Protein AF-A0A961CDL3-F1 (afdb_monomer_lite)

Foldseek 3Di:
DAEAEDQCVPVADDQKDKGFGPDPPDQDDQQDKYWYDHDPDDIFIWGFHDAPPNRRITMTGTPDPDD

Sequence (67 aa):
MTTIEIDYSRYGRSQRITVPLFVRERVVEVGERVRVVGDDVPERTARVTAL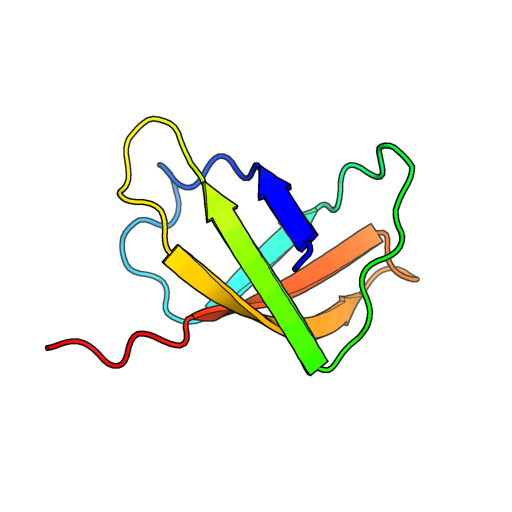LDGGRKAVLEFDDRAE

pLDDT: mean 71.32, std 11.88, range [40.88, 88.38]

Radius of gyration: 11.07 Å; chains: 1; bounding box: 25×22×34 Å

Secondary structure (DSSP, 8-state):
-EEEE---TT-TT-SEEEEE---SS----TT-EEEEEETTEEEEEEEEEEEETTTTEEEEEES----

Structure (mmCIF, N/CA/C/O backbone):
data_AF-A0A961CDL3-F1
#
_entry.id   AF-A0A961CDL3-F1
#
loop_
_atom_site.group_PDB
_atom_site.id
_atom_site.type_symbol
_atom_site.label_atom_id
_atom_site.label_alt_id
_atom_site.label_comp_id
_atom_site.label_asym_id
_atom_site.label_entity_id
_atom_site.label_seq_id
_atom_site.pdbx_PDB_ins_code
_atom_site.Cartn_x
_atom_site.Cartn_y
_atom_site.Cartn_z
_atom_site.occupancy
_atom_site.B_iso_or_equiv
_atom_site.auth_seq_id
_atom_site.auth_comp_id
_atom_site.auth_asym_id
_atom_site.auth_atom_id
_atom_site.pdbx_PDB_model_num
ATOM 1 N N . MET A 1 1 ? 0.562 14.407 -4.104 1.00 58.91 1 MET A N 1
ATOM 2 C CA . MET A 1 1 ? 0.883 13.005 -4.433 1.00 58.91 1 MET A CA 1
ATOM 3 C C . MET A 1 1 ? 1.918 12.540 -3.426 1.00 58.91 1 MET A C 1
ATOM 5 O O . MET A 1 1 ? 2.871 13.279 -3.207 1.00 58.91 1 MET A O 1
ATOM 9 N N . THR A 1 2 ? 1.677 11.421 -2.747 1.00 64.12 2 THR A N 1
ATOM 10 C CA . THR A 1 2 ? 2.553 10.916 -1.678 1.00 64.12 2 THR A CA 1
ATOM 11 C C . THR A 1 2 ? 3.533 9.905 -2.262 1.00 64.12 2 THR A C 1
ATOM 13 O O . THR A 1 2 ? 3.149 9.059 -3.069 1.00 64.12 2 THR A O 1
ATOM 16 N N . THR A 1 3 ? 4.805 10.006 -1.889 1.00 63.94 3 THR A N 1
ATOM 17 C CA . THR A 1 3 ? 5.848 9.066 -2.320 1.00 63.94 3 THR A CA 1
ATOM 18 C C . THR A 1 3 ? 6.136 8.114 -1.169 1.00 63.94 3 THR A C 1
ATOM 20 O O . THR A 1 3 ? 6.385 8.570 -0.056 1.00 63.94 3 THR A O 1
ATOM 23 N N . ILE A 1 4 ? 6.074 6.808 -1.429 1.00 65.19 4 ILE A N 1
ATOM 24 C CA . ILE A 1 4 ? 6.469 5.769 -0.481 1.00 65.19 4 ILE A CA 1
ATOM 25 C C . ILE A 1 4 ? 7.679 5.051 -1.072 1.00 65.19 4 ILE A C 1
ATOM 27 O O . ILE A 1 4 ? 7.606 4.468 -2.154 1.00 65.19 4 ILE A O 1
ATOM 31 N N . GLU A 1 5 ? 8.788 5.083 -0.344 1.00 60.34 5 GLU A N 1
ATOM 32 C CA . GLU A 1 5 ? 10.000 4.354 -0.706 1.00 60.34 5 GLU A CA 1
ATOM 33 C C . GLU A 1 5 ? 9.886 2.917 -0.202 1.00 60.34 5 GLU A C 1
ATOM 35 O O . GLU A 1 5 ? 9.628 2.673 0.980 1.00 60.34 5 GLU A O 1
ATOM 40 N N . ILE A 1 6 ? 9.999 1.957 -1.117 1.00 63.22 6 ILE A N 1
ATOM 41 C CA . ILE A 1 6 ? 9.806 0.540 -0.829 1.00 63.22 6 ILE A CA 1
ATOM 42 C C . ILE A 1 6 ? 10.893 -0.223 -1.566 1.00 63.22 6 ILE A C 1
ATOM 44 O O . ILE A 1 6 ? 10.984 -0.146 -2.786 1.00 63.22 6 ILE A O 1
ATOM 48 N N . ASP A 1 7 ? 11.658 -1.032 -0.838 1.00 60.53 7 ASP A N 1
ATOM 49 C CA . ASP A 1 7 ? 12.597 -1.987 -1.428 1.00 60.53 7 ASP A CA 1
ATOM 50 C C . ASP A 1 7 ? 11.822 -3.014 -2.277 1.00 60.53 7 ASP A C 1
ATOM 52 O O . ASP A 1 7 ? 11.252 -3.996 -1.787 1.00 60.53 7 ASP A O 1
ATOM 56 N N . TYR A 1 8 ? 11.693 -2.699 -3.566 1.00 56.44 8 TYR A N 1
ATOM 57 C CA . TYR A 1 8 ? 10.844 -3.414 -4.513 1.00 56.44 8 TYR A CA 1
ATOM 58 C C . TYR A 1 8 ? 11.621 -4.480 -5.302 1.00 56.44 8 TYR A C 1
ATOM 60 O O . TYR A 1 8 ? 11.015 -5.277 -6.023 1.00 56.44 8 TYR A O 1
ATOM 68 N N . SER A 1 9 ? 12.940 -4.588 -5.090 1.00 56.34 9 SER A N 1
ATOM 69 C CA . SER A 1 9 ? 13.815 -5.593 -5.710 1.00 56.34 9 SER A CA 1
ATOM 70 C C . SER A 1 9 ? 13.335 -7.035 -5.455 1.00 56.34 9 SER A C 1
ATOM 72 O O . SER A 1 9 ? 13.589 -7.928 -6.260 1.00 56.34 9 SER A O 1
ATOM 74 N N . ARG A 1 10 ? 12.547 -7.280 -4.392 1.00 58.59 10 ARG A N 1
ATOM 75 C CA . ARG A 1 10 ? 11.940 -8.598 -4.089 1.00 58.59 10 ARG A CA 1
ATOM 76 C C . ARG A 1 10 ? 10.599 -8.884 -4.771 1.00 58.59 10 ARG A C 1
ATOM 78 O O . ARG A 1 10 ? 10.154 -10.029 -4.757 1.00 58.59 10 ARG A O 1
ATOM 85 N N . TYR A 1 11 ? 9.937 -7.878 -5.341 1.00 60.91 11 TYR A N 1
ATOM 86 C CA . TYR A 1 11 ? 8.544 -7.969 -5.801 1.00 60.91 11 TYR A CA 1
ATOM 87 C C . TYR A 1 11 ? 8.388 -7.754 -7.308 1.00 60.91 11 TYR A C 1
ATOM 89 O O . TYR A 1 11 ? 7.265 -7.562 -7.765 1.00 60.91 11 TYR A O 1
ATOM 97 N N . GLY A 1 12 ? 9.489 -7.809 -8.072 1.00 55.25 12 GLY A N 1
ATOM 98 C CA . GLY A 1 12 ? 9.676 -7.316 -9.448 1.00 55.25 12 GLY A CA 1
ATOM 99 C C . GLY A 1 12 ? 8.649 -7.659 -10.544 1.00 55.25 12 GLY A C 1
ATOM 100 O O . GLY A 1 12 ? 8.835 -7.221 -11.673 1.00 55.25 12 GLY A O 1
ATOM 101 N N . ARG A 1 13 ? 7.563 -8.397 -10.262 1.00 61.53 13 ARG A N 1
ATOM 102 C CA . ARG A 1 13 ? 6.411 -8.618 -11.168 1.00 61.53 13 ARG A CA 1
ATOM 103 C C . ARG A 1 13 ? 5.034 -8.640 -10.488 1.00 61.53 13 ARG A C 1
ATOM 105 O O . ARG A 1 13 ? 4.034 -8.917 -11.145 1.00 61.53 13 ARG A O 1
ATOM 112 N N . SER A 1 14 ? 4.945 -8.385 -9.187 1.00 65.69 14 SER A N 1
ATOM 113 C CA . SER A 1 14 ? 3.681 -8.474 -8.458 1.00 65.69 14 SER A CA 1
ATOM 114 C C . SER A 1 14 ? 2.744 -7.328 -8.841 1.00 65.69 14 SER A C 1
ATOM 116 O O . SER A 1 14 ? 3.122 -6.164 -8.791 1.00 65.69 14 SER A O 1
ATOM 118 N N . GLN A 1 15 ? 1.499 -7.647 -9.197 1.00 70.31 15 GLN A N 1
ATOM 119 C CA . GLN A 1 15 ? 0.449 -6.637 -9.412 1.00 70.31 15 GLN A CA 1
ATOM 120 C C . GLN A 1 15 ? -0.098 -6.087 -8.089 1.00 70.31 15 GLN A C 1
ATOM 122 O O . GLN A 1 15 ? -0.638 -4.983 -8.040 1.00 70.31 15 GLN A O 1
ATOM 127 N N . ARG A 1 16 ? 0.076 -6.857 -7.010 1.00 74.56 16 ARG A N 1
ATOM 128 C CA . ARG A 1 16 ? -0.384 -6.533 -5.666 1.00 74.56 16 ARG A CA 1
ATOM 129 C C . ARG A 1 16 ? 0.689 -6.881 -4.647 1.00 74.56 16 ARG A C 1
ATOM 131 O O . ARG A 1 16 ? 1.208 -7.996 -4.659 1.00 74.56 16 ARG A O 1
ATOM 138 N N . ILE A 1 17 ? 1.002 -5.943 -3.760 1.00 74.06 17 ILE A N 1
ATOM 139 C CA . ILE A 1 17 ? 1.992 -6.131 -2.695 1.00 74.06 17 ILE A CA 1
ATOM 140 C C . ILE A 1 17 ? 1.439 -5.653 -1.356 1.00 74.06 17 ILE A C 1
ATOM 142 O O . ILE A 1 17 ? 0.653 -4.708 -1.299 1.00 74.06 17 ILE A O 1
ATOM 146 N N . THR A 1 18 ? 1.878 -6.290 -0.275 1.00 75.38 18 THR A N 1
ATOM 147 C CA . THR A 1 18 ? 1.646 -5.804 1.087 1.00 75.38 18 THR A CA 1
ATOM 148 C C . THR A 1 18 ? 2.955 -5.256 1.613 1.00 75.38 18 THR A C 1
ATOM 150 O O . THR A 1 18 ? 3.939 -5.990 1.687 1.00 75.38 18 THR A O 1
ATOM 153 N N . VAL A 1 19 ? 2.968 -3.983 1.990 1.00 73.12 19 VAL A N 1
ATOM 154 C CA . VAL A 1 19 ? 4.192 -3.284 2.380 1.00 73.12 19 VAL A CA 1
ATOM 155 C C . VAL A 1 19 ? 4.058 -2.685 3.771 1.00 73.12 19 VAL A C 1
ATOM 157 O O . VAL A 1 19 ? 2.994 -2.157 4.109 1.00 73.12 19 VAL A O 1
ATOM 160 N N . PRO A 1 20 ? 5.105 -2.782 4.605 1.00 71.25 20 PRO A N 1
ATOM 161 C CA . PRO A 1 20 ? 5.151 -2.038 5.849 1.00 71.25 20 PRO A CA 1
ATOM 162 C C . PRO A 1 20 ? 5.272 -0.547 5.532 1.00 71.25 20 PRO A C 1
ATOM 164 O O . PRO A 1 20 ? 6.105 -0.133 4.729 1.00 71.25 20 PRO A O 1
ATOM 167 N N . LEU A 1 21 ? 4.439 0.261 6.174 1.00 69.62 21 LEU A N 1
ATOM 168 C CA . LEU A 1 21 ? 4.546 1.709 6.115 1.00 69.62 21 LEU A CA 1
ATOM 169 C C . LEU A 1 21 ? 5.529 2.137 7.201 1.00 69.62 21 LEU A C 1
ATOM 171 O O . LEU A 1 21 ? 5.200 2.140 8.388 1.00 69.62 21 LEU A O 1
ATOM 175 N N . PHE A 1 22 ? 6.753 2.480 6.807 1.00 63.03 22 PHE A N 1
ATOM 176 C CA . PHE A 1 22 ? 7.679 3.163 7.703 1.00 63.03 22 PHE A CA 1
ATOM 177 C C . PHE A 1 22 ? 7.237 4.621 7.788 1.00 63.03 22 PHE A C 1
ATOM 179 O O . PHE A 1 22 ? 7.603 5.452 6.962 1.00 63.03 22 PHE A O 1
ATOM 186 N N . VAL A 1 23 ? 6.360 4.901 8.751 1.00 53.97 23 VAL A N 1
ATOM 187 C CA . VAL A 1 23 ? 5.742 6.212 8.959 1.00 53.97 23 VAL A CA 1
ATOM 188 C C . VAL A 1 23 ? 6.815 7.223 9.372 1.00 53.97 23 VAL A C 1
ATOM 190 O O . VAL A 1 23 ? 7.064 7.443 10.554 1.00 53.97 23 VAL A O 1
ATOM 193 N N . ARG A 1 24 ? 7.471 7.853 8.397 1.00 51.19 24 ARG A N 1
ATOM 194 C CA . ARG A 1 24 ? 8.077 9.171 8.584 1.00 51.19 24 ARG A CA 1
ATOM 195 C C . ARG A 1 24 ? 7.012 10.196 8.193 1.00 51.19 24 ARG A C 1
ATOM 197 O O . ARG A 1 24 ? 6.775 10.470 7.024 1.00 51.19 24 ARG A O 1
ATOM 204 N N . GLU A 1 25 ? 6.292 10.658 9.213 1.00 49.56 25 GLU A N 1
ATOM 205 C CA . GLU A 1 25 ? 5.471 11.883 9.243 1.00 49.56 25 GLU A CA 1
ATOM 206 C C . GLU A 1 25 ? 4.161 11.951 8.437 1.00 49.56 25 GLU A C 1
ATOM 208 O O . GLU A 1 25 ? 3.392 12.886 8.663 1.00 49.56 25 GLU A O 1
ATOM 213 N N . ARG A 1 26 ? 3.814 10.981 7.578 1.00 60.34 26 ARG A N 1
ATOM 214 C CA . ARG A 1 26 ? 2.546 11.046 6.823 1.00 60.34 26 ARG A CA 1
ATOM 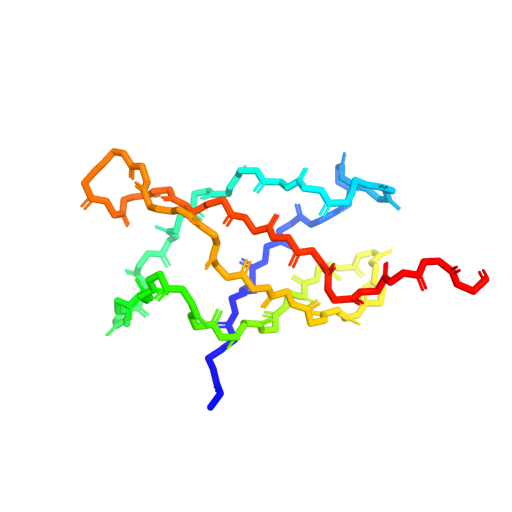215 C C . ARG A 1 26 ? 1.747 9.744 6.833 1.00 60.34 26 ARG A C 1
ATOM 217 O O . ARG A 1 26 ? 2.268 8.675 6.529 1.00 60.34 26 ARG A O 1
ATOM 224 N N . VAL A 1 27 ? 0.465 9.862 7.181 1.00 67.94 27 VAL A N 1
ATOM 225 C CA . VAL A 1 27 ? -0.528 8.782 7.118 1.00 67.94 27 VAL A CA 1
ATOM 226 C C . VAL A 1 27 ? -1.023 8.680 5.677 1.00 67.94 27 VAL A C 1
ATOM 228 O O . VAL A 1 27 ? -1.408 9.694 5.102 1.00 67.94 27 VAL A O 1
ATOM 231 N N . VAL A 1 28 ? -0.988 7.479 5.101 1.00 73.06 28 VAL A N 1
ATOM 232 C CA . VAL A 1 28 ? -1.606 7.188 3.799 1.00 73.06 28 VAL A CA 1
ATOM 233 C C . VAL A 1 28 ? -3.013 6.648 3.981 1.00 73.06 28 VAL A C 1
ATOM 235 O O . VAL A 1 28 ? -3.260 5.857 4.892 1.00 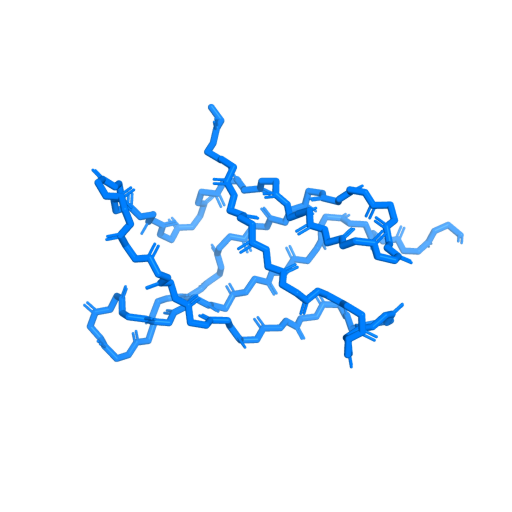73.06 28 VAL A O 1
ATOM 238 N N . GLU A 1 29 ? -3.917 7.044 3.091 1.00 81.75 29 GLU A N 1
ATOM 239 C CA . GLU A 1 29 ? -5.328 6.664 3.138 1.00 81.75 29 GLU A CA 1
ATOM 240 C C . GLU A 1 29 ? -5.692 5.618 2.076 1.00 81.75 29 GLU A C 1
ATOM 242 O O . GLU A 1 29 ? -5.069 5.507 1.017 1.00 81.75 29 GLU A O 1
ATOM 247 N N . VAL A 1 30 ? -6.742 4.834 2.339 1.00 85.31 30 VAL A N 1
ATOM 248 C CA . VAL A 1 30 ? -7.289 3.917 1.329 1.00 85.31 30 VAL A CA 1
ATOM 249 C C . VAL A 1 30 ? -7.838 4.725 0.155 1.00 85.31 30 VAL A C 1
ATOM 251 O O . VAL A 1 30 ? -8.587 5.681 0.326 1.00 85.31 30 VAL A O 1
ATOM 254 N N . GLY A 1 31 ? -7.484 4.310 -1.056 1.00 84.69 31 GLY A N 1
ATOM 255 C CA . GLY A 1 31 ? -7.838 4.978 -2.299 1.00 84.69 31 GLY A CA 1
ATOM 256 C C . GLY A 1 31 ? -6.806 6.002 -2.765 1.00 84.69 31 GLY A C 1
ATOM 257 O O . GLY A 1 31 ? -6.885 6.406 -3.928 1.00 84.69 31 GLY A O 1
ATOM 258 N N . GLU A 1 32 ? -5.839 6.367 -1.920 1.00 84.88 32 GLU A N 1
ATOM 259 C CA . GLU A 1 32 ? -4.757 7.287 -2.255 1.00 84.88 32 GLU A CA 1
ATOM 260 C C . GLU A 1 32 ? -3.807 6.685 -3.301 1.00 84.88 32 GLU A C 1
ATOM 262 O O . GLU A 1 32 ? -3.542 5.478 -3.321 1.00 84.88 32 GLU A O 1
ATOM 267 N N . ARG A 1 33 ? -3.292 7.546 -4.184 1.00 84.19 33 ARG A N 1
ATOM 268 C CA . ARG A 1 33 ? -2.247 7.196 -5.148 1.00 84.19 33 ARG A CA 1
ATOM 269 C C . ARG A 1 33 ? -0.874 7.490 -4.574 1.00 84.19 33 ARG A C 1
ATOM 271 O O . ARG A 1 33 ? -0.589 8.620 -4.169 1.00 84.19 33 ARG A O 1
ATOM 278 N N . VAL A 1 34 ? -0.023 6.478 -4.624 1.00 81.44 34 VAL A N 1
ATOM 279 C CA . VAL A 1 34 ? 1.338 6.507 -4.110 1.00 81.44 34 VAL A CA 1
ATOM 280 C C . VAL A 1 34 ? 2.327 6.206 -5.225 1.00 81.44 34 VAL A C 1
ATOM 282 O O . VAL A 1 34 ? 2.060 5.401 -6.119 1.00 81.44 34 VAL A O 1
ATOM 285 N N . ARG A 1 35 ? 3.483 6.863 -5.178 1.00 77.69 35 ARG A N 1
ATOM 286 C CA . ARG A 1 35 ? 4.626 6.501 -6.019 1.00 77.69 35 ARG A CA 1
ATOM 287 C C . ARG A 1 35 ? 5.479 5.505 -5.252 1.00 77.69 35 ARG A C 1
ATOM 289 O O . ARG A 1 35 ? 5.866 5.801 -4.125 1.00 77.69 35 ARG A O 1
ATOM 296 N N . VAL A 1 36 ? 5.732 4.356 -5.860 1.00 76.00 36 VAL A N 1
ATOM 297 C CA . VAL A 1 36 ? 6.606 3.302 -5.352 1.00 76.00 36 VAL A CA 1
ATOM 298 C C . VAL A 1 36 ? 7.945 3.434 -6.061 1.00 76.00 36 VAL A C 1
ATOM 300 O O . VAL A 1 36 ? 7.998 3.387 -7.291 1.00 76.00 36 VAL A O 1
ATOM 303 N N . VAL A 1 37 ? 9.009 3.612 -5.287 1.00 72.31 37 VAL A N 1
ATOM 304 C CA . VAL A 1 37 ? 10.391 3.684 -5.777 1.00 72.31 37 VAL A CA 1
ATOM 305 C C . VAL A 1 37 ? 11.218 2.611 -5.079 1.00 72.31 37 VAL A C 1
ATOM 307 O O . VAL A 1 37 ? 11.034 2.408 -3.881 1.00 72.31 37 VAL A O 1
ATOM 310 N N . GLY A 1 38 ? 12.092 1.935 -5.822 1.00 69.38 38 GLY A N 1
ATOM 311 C CA . GLY A 1 38 ? 13.046 0.957 -5.301 1.00 69.38 38 GLY A CA 1
ATOM 312 C C . GLY A 1 38 ? 14.336 0.992 -6.119 1.00 69.38 38 GLY A C 1
ATOM 313 O O . GLY A 1 38 ? 14.299 1.392 -7.279 1.00 69.38 38 GLY A O 1
ATOM 314 N N . ASP A 1 39 ? 15.457 0.594 -5.520 1.00 66.94 39 ASP A N 1
ATOM 315 C CA . ASP A 1 39 ? 16.794 0.754 -6.112 1.00 66.94 39 ASP A CA 1
ATOM 316 C C . ASP A 1 39 ? 16.972 0.058 -7.475 1.00 66.94 39 ASP A C 1
ATOM 318 O O . ASP A 1 39 ? 17.570 0.635 -8.381 1.00 66.94 39 ASP A O 1
ATOM 322 N N . ASP A 1 40 ? 16.417 -1.147 -7.654 1.00 66.31 40 ASP A N 1
ATOM 323 C CA . ASP A 1 40 ? 16.623 -1.964 -8.866 1.00 66.31 40 ASP A CA 1
ATOM 324 C C . ASP A 1 40 ? 15.423 -1.997 -9.825 1.00 66.31 40 ASP A C 1
ATOM 326 O O . ASP A 1 40 ? 15.377 -2.814 -10.750 1.00 66.31 40 ASP A O 1
ATOM 330 N N . VAL A 1 41 ? 14.409 -1.157 -9.608 1.00 61.81 41 VAL A N 1
ATOM 331 C CA . VAL A 1 41 ? 13.201 -1.152 -10.442 1.00 61.81 41 VAL A CA 1
ATOM 332 C C . VAL A 1 41 ? 12.799 0.255 -10.861 1.00 61.81 41 VAL A C 1
ATOM 334 O O . VAL A 1 41 ? 12.985 1.208 -10.105 1.00 61.81 41 VAL A O 1
ATOM 337 N N . PRO A 1 42 ? 12.199 0.411 -12.054 1.00 70.81 42 PRO A N 1
ATOM 338 C CA . PRO A 1 42 ? 11.598 1.678 -12.420 1.00 70.81 42 PRO A CA 1
ATOM 339 C C . PRO A 1 42 ? 10.520 2.047 -11.403 1.00 70.81 42 PRO A C 1
ATOM 341 O O . PRO A 1 42 ? 9.776 1.200 -10.903 1.00 70.81 42 PRO A O 1
ATOM 344 N N . GLU A 1 43 ? 10.445 3.337 -11.113 1.00 77.00 43 GLU A N 1
ATOM 345 C CA . GLU A 1 43 ? 9.369 3.915 -10.328 1.00 77.00 43 GLU A CA 1
ATOM 346 C C . GLU A 1 43 ? 8.001 3.573 -10.928 1.00 77.00 43 GLU A C 1
ATOM 348 O O . GLU A 1 43 ? 7.796 3.620 -12.141 1.00 77.00 43 GLU A O 1
ATOM 353 N N . ARG A 1 44 ? 7.039 3.231 -10.071 1.00 78.50 44 ARG A N 1
ATOM 354 C CA . ARG A 1 44 ? 5.679 2.892 -10.505 1.00 78.50 44 ARG A CA 1
ATOM 355 C C . ARG A 1 44 ? 4.652 3.605 -9.654 1.00 78.50 44 ARG A C 1
ATOM 357 O O . ARG A 1 44 ? 4.873 3.888 -8.478 1.00 78.50 44 ARG A O 1
ATOM 364 N N . THR A 1 45 ? 3.499 3.871 -10.252 1.00 84.00 45 THR A N 1
ATOM 365 C CA . THR A 1 45 ? 2.350 4.390 -9.511 1.00 84.00 45 THR A CA 1
ATOM 366 C C . THR A 1 45 ? 1.490 3.224 -9.041 1.00 84.00 45 THR A C 1
ATOM 368 O O . THR A 1 45 ? 1.227 2.284 -9.794 1.00 84.00 45 THR A O 1
ATOM 371 N N . ALA A 1 46 ? 1.069 3.280 -7.783 1.00 85.31 46 ALA A N 1
ATOM 372 C CA . ALA A 1 46 ? 0.172 2.310 -7.187 1.00 85.31 46 ALA A CA 1
ATOM 373 C C . ALA A 1 46 ? -0.938 3.009 -6.405 1.00 85.31 46 ALA A C 1
ATOM 375 O O . ALA A 1 46 ? -0.808 4.155 -5.969 1.00 85.31 46 ALA A O 1
ATOM 376 N N . ARG A 1 47 ? -2.031 2.290 -6.183 1.00 88.38 47 ARG A N 1
ATOM 377 C CA . ARG A 1 47 ? -3.148 2.719 -5.355 1.00 88.38 47 ARG A CA 1
ATOM 378 C C . ARG A 1 47 ? -3.199 1.909 -4.071 1.00 88.38 47 ARG A C 1
ATOM 380 O O . ARG A 1 47 ? -3.093 0.6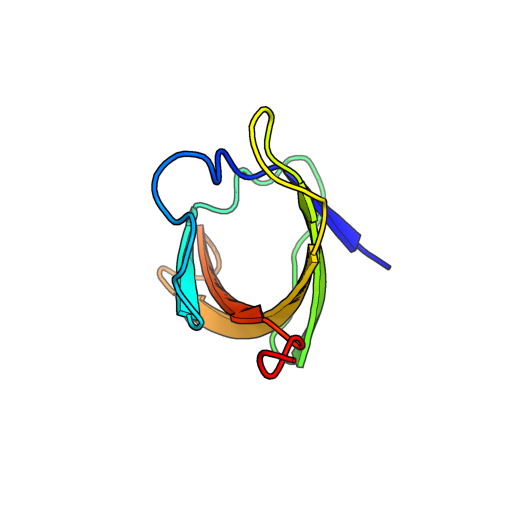82 -4.092 1.00 88.38 47 ARG A O 1
ATOM 387 N N . VAL A 1 48 ? -3.415 2.588 -2.950 1.00 87.81 48 VAL A N 1
ATOM 388 C CA . VAL A 1 48 ? -3.690 1.932 -1.670 1.00 87.81 48 VAL A CA 1
ATOM 389 C C . VAL A 1 48 ? -5.091 1.332 -1.735 1.00 87.81 48 VAL A C 1
ATOM 391 O O . VAL A 1 48 ? -6.081 2.052 -1.831 1.00 87.81 48 VAL A O 1
ATOM 394 N N . THR A 1 49 ? -5.197 0.010 -1.685 1.00 88.12 49 THR A N 1
ATOM 395 C CA . THR A 1 49 ? -6.487 -0.702 -1.720 1.00 88.12 49 THR A CA 1
ATOM 396 C C . THR A 1 49 ? -6.964 -1.109 -0.333 1.00 88.12 49 THR A C 1
ATOM 398 O O . THR A 1 49 ? -8.164 -1.248 -0.113 1.00 88.12 49 T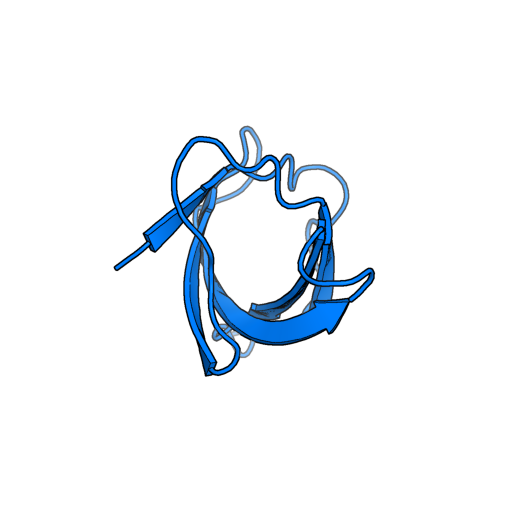HR A O 1
ATOM 401 N N . ALA A 1 50 ? -6.044 -1.274 0.617 1.00 86.31 50 ALA A N 1
ATOM 402 C CA . ALA A 1 50 ? -6.368 -1.558 2.008 1.00 86.31 50 ALA A CA 1
ATOM 403 C C . ALA A 1 50 ? -5.241 -1.112 2.944 1.00 86.31 50 ALA A C 1
ATOM 405 O O . ALA A 1 50 ? -4.070 -1.099 2.563 1.00 86.31 50 ALA A O 1
ATOM 406 N N . LEU A 1 51 ? -5.605 -0.819 4.191 1.00 84.62 51 LEU A N 1
ATOM 407 C CA . LEU A 1 51 ? -4.680 -0.635 5.304 1.00 84.62 51 LEU A CA 1
ATOM 408 C C . LEU A 1 51 ? -4.880 -1.785 6.293 1.00 84.62 51 LEU A C 1
ATOM 410 O O . LEU A 1 51 ? -6.008 -2.126 6.642 1.00 84.62 51 LEU A O 1
ATOM 414 N N . LEU A 1 52 ? -3.783 -2.388 6.733 1.00 82.56 52 LEU A N 1
ATOM 415 C CA . LEU A 1 52 ? -3.753 -3.501 7.678 1.00 82.56 52 LEU A CA 1
ATOM 416 C C . LEU A 1 52 ? -2.978 -3.092 8.935 1.00 82.56 52 LEU A C 1
ATOM 418 O O . LEU A 1 52 ? -2.273 -2.078 8.951 1.00 82.56 52 LEU A O 1
ATOM 422 N N . ASP A 1 53 ? -3.117 -3.884 10.001 1.00 81.75 53 ASP A N 1
ATOM 423 C CA . ASP A 1 53 ? -2.423 -3.665 11.280 1.00 81.75 53 ASP A CA 1
ATOM 424 C C . ASP A 1 53 ? -2.638 -2.244 11.852 1.00 81.75 53 ASP A C 1
ATOM 426 O O . ASP A 1 53 ? -1.723 -1.632 12.404 1.00 81.75 53 ASP A O 1
ATOM 430 N N . GLY A 1 54 ? -3.841 -1.681 11.677 1.00 74.75 54 GLY A N 1
ATOM 431 C CA . GLY A 1 54 ? -4.171 -0.326 12.135 1.00 74.75 54 GLY A CA 1
ATOM 432 C C . GLY A 1 54 ? -3.425 0.788 11.389 1.00 74.75 54 GLY A C 1
ATOM 433 O O . GLY A 1 54 ? -3.156 1.829 11.978 1.00 74.75 54 GLY A O 1
ATOM 434 N N . GLY A 1 55 ? -3.047 0.561 10.125 1.00 72.00 55 GLY A N 1
ATOM 435 C CA . GLY A 1 55 ? -2.316 1.533 9.303 1.00 72.00 55 GLY A CA 1
ATOM 436 C C . GLY A 1 55 ? -0.798 1.347 9.303 1.00 72.00 55 GLY A C 1
ATOM 437 O O . GLY A 1 55 ? -0.079 2.199 8.796 1.00 72.00 55 GLY A O 1
ATOM 438 N N . ARG A 1 56 ? -0.288 0.233 9.845 1.00 76.81 56 ARG A N 1
ATOM 439 C CA . ARG A 1 56 ? 1.150 -0.103 9.790 1.00 76.81 56 ARG A CA 1
ATOM 440 C C . ARG A 1 56 ? 1.551 -0.811 8.502 1.00 76.81 56 ARG A C 1
ATOM 442 O O . ARG A 1 56 ? 2.736 -0.878 8.185 1.00 76.81 56 ARG A O 1
ATOM 449 N N . LYS A 1 57 ? 0.586 -1.373 7.776 1.00 80.69 57 LYS A N 1
ATOM 450 C CA . LYS A 1 57 ? 0.810 -2.008 6.478 1.00 80.69 57 LYS A CA 1
ATOM 451 C C . LYS A 1 57 ? -0.209 -1.493 5.476 1.00 80.69 57 LYS A C 1
ATOM 453 O O . LYS A 1 57 ? -1.372 -1.309 5.823 1.00 80.69 57 LYS A O 1
ATOM 458 N N . ALA A 1 58 ? 0.214 -1.322 4.234 1.00 84.00 58 ALA A N 1
ATOM 459 C CA . ALA A 1 58 ? -0.667 -1.008 3.121 1.00 84.00 58 ALA A CA 1
ATOM 460 C C . ALA A 1 58 ? -0.648 -2.139 2.103 1.00 84.00 58 ALA A C 1
ATOM 462 O O . ALA A 1 58 ? 0.392 -2.743 1.840 1.00 84.00 58 ALA A O 1
ATOM 463 N N . VAL A 1 59 ? -1.806 -2.398 1.513 1.00 85.00 59 VAL A N 1
ATOM 464 C CA . VAL A 1 59 ? -1.925 -3.222 0.319 1.00 85.00 59 VAL A CA 1
ATOM 465 C C . VAL A 1 59 ? -1.971 -2.287 -0.875 1.00 85.00 59 VAL A C 1
ATOM 467 O O . VAL A 1 59 ? -2.888 -1.473 -0.995 1.00 85.00 59 VAL A O 1
AT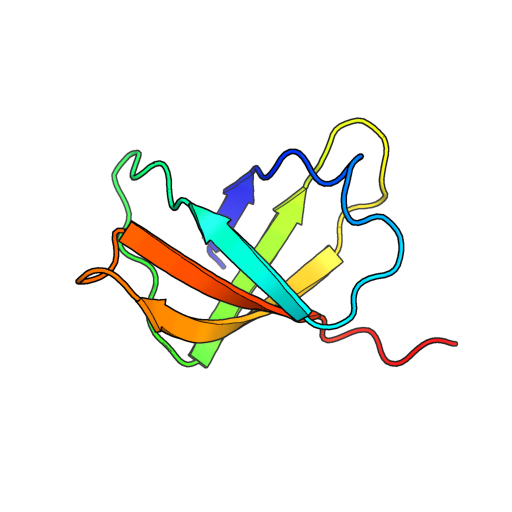OM 470 N N . LEU A 1 60 ? -0.975 -2.400 -1.742 1.00 86.06 60 LEU A N 1
ATOM 471 C CA . LEU A 1 60 ? -0.827 -1.576 -2.932 1.00 86.06 60 LEU A CA 1
ATOM 472 C C . LEU A 1 60 ? -1.171 -2.396 -4.171 1.00 86.06 60 LEU A C 1
ATOM 474 O O . LEU A 1 60 ? -0.758 -3.551 -4.284 1.00 86.06 60 LEU A O 1
ATOM 478 N N . GLU A 1 61 ? -1.914 -1.787 -5.085 1.00 87.06 61 GLU A N 1
ATOM 479 C CA . GLU A 1 61 ? -2.214 -2.317 -6.415 1.00 87.06 61 GLU A CA 1
ATOM 480 C C . GLU A 1 61 ? -1.621 -1.375 -7.462 1.00 87.06 61 GLU A C 1
ATOM 482 O O . GLU A 1 61 ? -1.887 -0.174 -7.429 1.00 87.06 61 GLU A O 1
ATOM 487 N N . PHE A 1 62 ? -0.775 -1.889 -8.351 1.00 83.44 62 PHE A N 1
ATOM 488 C CA . PHE A 1 62 ? -0.131 -1.067 -9.378 1.00 83.44 62 PHE A CA 1
ATOM 489 C C . PHE A 1 62 ? -1.138 -0.661 -10.463 1.00 83.44 62 PHE A C 1
ATOM 491 O O . PHE A 1 62 ? -1.900 -1.502 -10.929 1.00 83.44 62 PHE A O 1
ATOM 498 N N . ASP A 1 63 ? -1.119 0.611 -10.892 1.00 78.75 63 ASP A N 1
ATOM 499 C CA . ASP A 1 63 ? -1.977 1.114 -11.992 1.00 78.75 63 ASP A CA 1
ATOM 500 C C . ASP A 1 63 ? -1.606 0.465 -13.347 1.00 78.75 63 ASP A C 1
ATOM 502 O O . ASP A 1 63 ? -2.375 0.488 -14.307 1.00 78.75 63 ASP A O 1
ATOM 506 N N . ASP A 1 64 ? -0.419 -0.127 -13.415 1.00 67.88 64 ASP A N 1
ATOM 507 C CA . ASP A 1 64 ? 0.195 -0.666 -14.614 1.00 67.88 64 ASP A CA 1
ATOM 508 C C . ASP A 1 64 ? -0.441 -2.021 -14.980 1.00 67.88 64 ASP A C 1
ATOM 510 O O . ASP A 1 64 ? -0.031 -3.099 -14.530 1.00 67.88 64 ASP A O 1
ATOM 514 N N . ARG A 1 65 ? -1.494 -1.965 -15.799 1.00 51.62 65 ARG A N 1
ATOM 515 C CA . ARG A 1 65 ? -1.855 -3.107 -16.637 1.00 51.62 65 ARG A CA 1
ATOM 516 C C . ARG A 1 65 ? -0.714 -3.278 -17.624 1.00 51.62 65 ARG A C 1
ATOM 518 O O . ARG A 1 65 ? -0.488 -2.376 -18.416 1.00 51.62 65 ARG A O 1
ATOM 525 N N . ALA A 1 66 ? -0.017 -4.404 -17.508 1.00 43.22 66 ALA A N 1
ATOM 526 C CA . ALA A 1 66 ? 1.053 -4.812 -18.404 1.00 43.22 66 ALA A CA 1
ATOM 527 C C . ALA A 1 66 ? 0.727 -4.436 -19.860 1.00 43.22 66 ALA A C 1
ATOM 529 O O . ALA A 1 66 ? -0.269 -4.925 -20.402 1.00 43.22 66 ALA A O 1
ATOM 530 N N . GLU A 1 67 ? 1.541 -3.549 -20.433 1.00 40.88 67 GLU A N 1
ATOM 531 C CA . GLU A 1 67 ? 1.751 -3.481 -21.881 1.00 40.88 67 GLU A CA 1
ATOM 532 C C . GLU A 1 67 ? 2.569 -4.696 -22.339 1.00 40.88 67 GLU A C 1
ATOM 534 O O . GLU A 1 67 ? 3.496 -5.109 -21.596 1.00 40.88 67 GLU A O 1
#